Protein AF-A0A1F8X392-F1 (afdb_monomer_lite)

pLDDT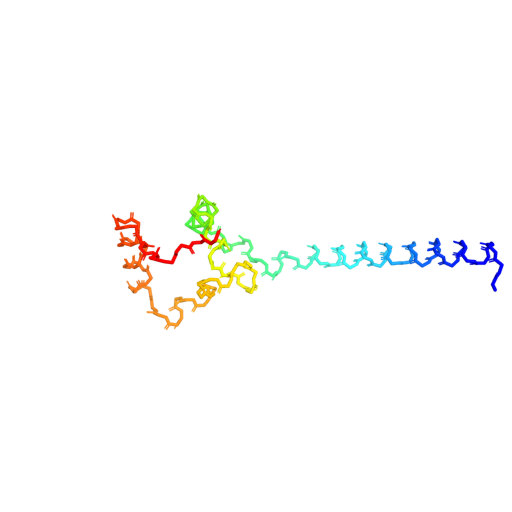: mean 87.15, std 14.96, range [44.41, 98.62]

Structure (mmCIF, N/CA/C/O backbone):
data_AF-A0A1F8X392-F1
#
_entry.id   AF-A0A1F8X392-F1
#
loop_
_atom_site.group_PDB
_atom_site.id
_atom_site.type_symbol
_atom_site.label_atom_id
_atom_site.label_alt_id
_atom_site.label_comp_id
_atom_site.label_asym_id
_atom_site.label_entity_id
_atom_site.label_seq_id
_atom_site.pdbx_PDB_ins_code
_atom_site.Cartn_x
_atom_site.Cartn_y
_atom_site.Cartn_z
_atom_site.occupancy
_atom_site.B_iso_or_equiv
_atom_site.auth_seq_id
_atom_site.auth_comp_id
_atom_site.auth_asym_id
_atom_site.auth_atom_id
_atom_site.pdbx_PDB_model_num
ATOM 1 N N . MET A 1 1 ? 28.430 6.873 -32.888 1.00 60.94 1 MET A N 1
ATOM 2 C CA . MET A 1 1 ? 27.692 5.589 -32.817 1.00 60.94 1 MET A CA 1
ATOM 3 C C . MET A 1 1 ? 26.978 5.335 -34.131 1.00 60.94 1 MET A C 1
ATOM 5 O O . MET A 1 1 ? 26.393 6.264 -34.670 1.00 60.94 1 MET A O 1
ATOM 9 N N . THR A 1 2 ? 27.004 4.105 -34.647 1.00 92.00 2 THR A N 1
ATOM 10 C CA . THR A 1 2 ? 26.200 3.745 -35.826 1.00 92.00 2 THR A CA 1
ATOM 11 C C . THR A 1 2 ? 24.750 3.477 -35.414 1.00 92.00 2 THR A C 1
ATOM 13 O O . THR A 1 2 ? 24.493 3.015 -34.299 1.00 92.00 2 THR A O 1
ATOM 16 N N . LYS A 1 3 ? 23.787 3.716 -36.317 1.00 87.38 3 LYS A N 1
ATOM 17 C CA . LYS A 1 3 ? 22.354 3.427 -36.088 1.00 87.38 3 LYS A CA 1
ATOM 18 C C . LYS A 1 3 ? 22.119 1.981 -35.624 1.00 87.38 3 LYS A C 1
ATOM 20 O O . LYS A 1 3 ? 21.271 1.719 -34.778 1.00 87.38 3 LYS A O 1
ATOM 25 N N . MET A 1 4 ? 22.906 1.048 -36.157 1.00 90.12 4 MET A N 1
ATOM 26 C CA . MET A 1 4 ? 22.849 -0.372 -35.813 1.00 90.12 4 MET A CA 1
ATOM 27 C C . MET A 1 4 ? 23.356 -0.656 -34.393 1.00 90.12 4 MET A C 1
ATOM 29 O O . MET A 1 4 ? 22.708 -1.393 -33.657 1.00 90.12 4 MET A O 1
ATOM 33 N N . SER A 1 5 ? 24.466 -0.032 -33.987 1.00 91.38 5 SER A N 1
ATOM 34 C CA . SER A 1 5 ? 25.007 -0.151 -32.627 1.00 91.38 5 SER A CA 1
ATOM 35 C C . SER A 1 5 ? 24.040 0.420 -31.583 1.00 91.38 5 SER A C 1
ATOM 37 O O . SER A 1 5 ? 23.783 -0.236 -30.577 1.00 91.38 5 SER A O 1
ATOM 39 N N . ALA A 1 6 ? 23.419 1.573 -31.864 1.00 93.25 6 ALA A N 1
ATOM 40 C CA . ALA A 1 6 ? 22.398 2.166 -30.995 1.00 93.25 6 ALA A CA 1
ATOM 41 C C . ALA A 1 6 ? 21.181 1.246 -30.806 1.00 93.25 6 ALA A C 1
ATOM 43 O O . ALA A 1 6 ? 20.742 1.010 -29.683 1.00 93.25 6 ALA A O 1
ATOM 44 N N . ARG A 1 7 ? 20.669 0.682 -31.910 1.00 94.31 7 ARG A N 1
ATOM 45 C CA . ARG A 1 7 ? 19.534 -0.250 -31.892 1.00 94.31 7 ARG A CA 1
ATOM 46 C C . ARG A 1 7 ? 19.846 -1.510 -31.088 1.00 94.31 7 ARG A C 1
ATOM 48 O O . ARG A 1 7 ? 19.030 -1.928 -30.275 1.00 94.31 7 ARG A O 1
ATOM 55 N N . ASN A 1 8 ? 21.011 -2.113 -31.315 1.00 96.06 8 ASN A N 1
ATOM 56 C CA . ASN A 1 8 ? 21.387 -3.345 -30.628 1.00 96.06 8 ASN A CA 1
ATOM 57 C C . ASN A 1 8 ? 21.592 -3.105 -29.127 1.00 96.06 8 ASN A C 1
ATOM 59 O O . ASN A 1 8 ? 21.142 -3.918 -28.328 1.00 96.06 8 ASN A O 1
ATOM 63 N N . MET A 1 9 ? 22.195 -1.974 -28.743 1.00 96.06 9 MET A N 1
ATOM 64 C CA . MET A 1 9 ? 22.340 -1.594 -27.336 1.00 96.06 9 MET A CA 1
ATOM 65 C C . MET A 1 9 ? 20.978 -1.457 -26.648 1.00 96.06 9 MET A C 1
ATOM 67 O O . MET A 1 9 ? 20.796 -2.005 -25.567 1.00 96.06 9 MET A O 1
ATOM 71 N N . PHE A 1 10 ? 20.015 -0.786 -27.292 1.00 96.81 10 PHE A N 1
ATOM 72 C CA . PHE A 1 10 ? 18.656 -0.658 -26.764 1.00 96.81 10 PHE A CA 1
ATOM 73 C C . PHE A 1 10 ? 17.995 -2.027 -26.567 1.00 96.81 10 PHE A C 1
ATOM 75 O O . PHE A 1 10 ? 17.561 -2.337 -25.465 1.00 96.81 10 PHE A O 1
ATOM 82 N N . ILE A 1 11 ? 17.987 -2.878 -27.601 1.00 97.75 11 ILE A N 1
ATOM 83 C CA . ILE A 1 11 ? 17.338 -4.197 -27.537 1.00 97.75 11 ILE A CA 1
ATOM 84 C C . ILE A 1 11 ? 17.971 -5.071 -26.452 1.00 97.75 11 ILE A C 1
ATOM 86 O O . ILE A 1 11 ? 17.254 -5.651 -25.641 1.00 97.75 11 ILE A O 1
ATOM 90 N N . VAL A 1 12 ? 19.303 -5.156 -26.410 1.00 98.06 12 VAL A N 1
ATOM 91 C CA . VAL A 1 12 ? 20.003 -5.980 -25.416 1.00 98.06 12 VAL A CA 1
ATOM 92 C C . VAL A 1 12 ? 19.746 -5.457 -24.006 1.00 98.06 12 VAL A C 1
ATOM 94 O O . VAL A 1 12 ? 19.396 -6.246 -23.135 1.00 98.06 12 VAL A O 1
ATOM 97 N N . ALA A 1 13 ? 19.849 -4.145 -23.777 1.00 97.94 13 ALA A N 1
ATOM 98 C CA . ALA A 1 13 ? 19.588 -3.563 -22.463 1.00 97.94 13 ALA A CA 1
ATOM 99 C C . ALA A 1 13 ? 18.141 -3.804 -22.010 1.00 97.94 13 ALA A C 1
ATOM 101 O O . ALA A 1 13 ? 17.920 -4.234 -20.879 1.00 97.94 13 ALA A O 1
ATOM 102 N N . THR A 1 14 ? 17.160 -3.602 -22.895 1.00 98.31 14 THR A N 1
ATOM 103 C CA . THR A 1 14 ? 15.750 -3.880 -22.595 1.00 98.31 14 THR A CA 1
ATOM 104 C C . THR A 1 14 ? 15.529 -5.350 -22.259 1.00 98.31 14 THR A C 1
ATOM 106 O O . THR A 1 14 ? 14.873 -5.638 -21.263 1.00 98.31 14 THR A O 1
ATOM 109 N N . LEU A 1 15 ? 16.093 -6.280 -23.037 1.00 98.56 15 LEU A N 1
ATOM 110 C CA . LEU A 1 15 ? 15.963 -7.713 -22.766 1.00 98.56 15 LEU A CA 1
ATOM 111 C C . LEU A 1 15 ? 16.601 -8.097 -21.429 1.00 98.56 15 LEU A C 1
ATOM 113 O O . LEU A 1 15 ? 15.989 -8.825 -20.654 1.00 98.56 15 LEU A O 1
ATOM 117 N N . VAL A 1 16 ? 17.791 -7.576 -21.128 1.00 98.50 16 VAL A N 1
ATOM 118 C CA . VAL A 1 16 ? 18.475 -7.837 -19.854 1.00 98.50 16 VAL A CA 1
ATOM 119 C C . VAL A 1 16 ? 17.649 -7.325 -18.674 1.00 98.50 16 VAL A C 1
ATOM 121 O O . VAL A 1 16 ? 17.417 -8.077 -17.729 1.00 98.50 16 VAL A O 1
ATOM 124 N N . VAL A 1 17 ? 17.160 -6.081 -18.729 1.00 98.50 17 VAL A N 1
ATOM 125 C CA . VAL A 1 17 ? 16.332 -5.506 -17.655 1.00 98.50 17 VAL A CA 1
ATOM 126 C C . VAL A 1 17 ? 15.009 -6.259 -17.516 1.00 98.50 17 VAL A C 1
ATOM 128 O O . VAL A 1 17 ? 14.592 -6.540 -16.396 1.00 98.50 17 VAL A O 1
ATOM 131 N N . ALA A 1 18 ? 14.371 -6.640 -18.626 1.00 98.62 18 ALA A N 1
ATOM 132 C CA . ALA A 1 18 ? 13.127 -7.406 -18.604 1.00 98.62 18 ALA A CA 1
ATOM 133 C C . ALA A 1 18 ? 13.314 -8.792 -17.966 1.00 98.62 18 ALA A C 1
ATOM 135 O O . ALA A 1 18 ? 12.512 -9.191 -17.122 1.00 98.62 18 ALA A O 1
ATOM 136 N N . VAL A 1 19 ? 14.390 -9.504 -18.318 1.00 98.62 19 VAL A N 1
ATOM 137 C CA . VAL A 1 19 ? 14.722 -10.809 -17.724 1.00 98.62 19 VAL A CA 1
ATOM 138 C C . VAL A 1 19 ? 15.045 -10.665 -16.239 1.00 98.62 19 VAL A C 1
ATOM 140 O O . VAL A 1 19 ? 14.535 -11.439 -15.431 1.00 98.62 19 VAL A O 1
ATOM 143 N N . LEU A 1 20 ? 15.837 -9.659 -15.857 1.00 98.62 20 LEU A N 1
ATOM 144 C CA . LEU A 1 20 ? 16.153 -9.396 -14.453 1.00 98.62 20 LEU A CA 1
ATOM 145 C C . LEU A 1 20 ? 14.889 -9.079 -13.643 1.00 98.62 20 LEU A C 1
ATOM 147 O O . LEU A 1 20 ? 14.700 -9.630 -12.562 1.00 98.62 20 LEU A O 1
ATOM 151 N N . PHE A 1 21 ? 14.004 -8.233 -14.171 1.00 98.62 21 PHE A N 1
ATOM 152 C CA . PHE A 1 21 ? 12.732 -7.905 -13.533 1.00 98.62 21 PHE A CA 1
ATOM 153 C C . PHE A 1 21 ? 11.853 -9.149 -13.347 1.00 98.62 21 PHE A C 1
ATOM 155 O O . PHE A 1 21 ? 11.333 -9.371 -12.252 1.00 98.62 21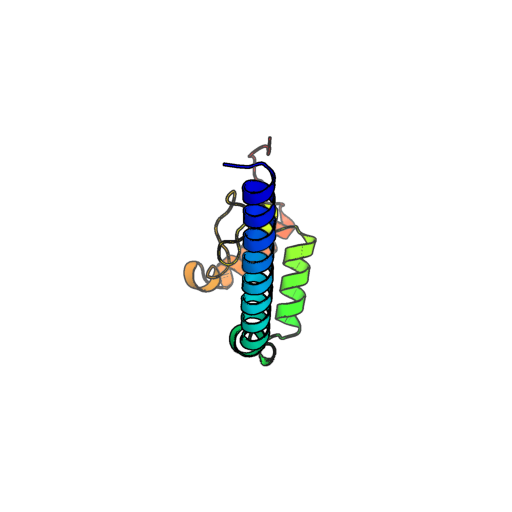 PHE A O 1
ATOM 162 N N . ALA A 1 22 ? 11.727 -9.993 -14.376 1.00 98.56 22 ALA A N 1
ATOM 163 C CA . ALA A 1 22 ? 10.973 -11.242 -14.289 1.00 98.56 22 ALA A CA 1
ATOM 164 C C . ALA A 1 22 ? 11.565 -12.194 -13.236 1.00 98.56 22 ALA A C 1
ATOM 166 O O . ALA A 1 22 ? 10.827 -12.769 -12.436 1.00 98.56 22 ALA A O 1
ATOM 167 N N . TYR A 1 23 ? 12.895 -12.304 -13.183 1.00 98.38 23 TYR A N 1
ATOM 168 C CA . TYR A 1 23 ? 13.591 -13.124 -12.194 1.00 98.38 23 TYR A CA 1
ATOM 169 C C . TYR A 1 23 ? 13.356 -12.629 -10.758 1.00 98.38 23 TYR A C 1
ATOM 171 O O . TYR A 1 23 ? 12.969 -13.409 -9.890 1.00 98.38 23 TYR A O 1
ATOM 179 N N . LEU A 1 24 ? 13.508 -11.325 -10.508 1.00 98.19 24 LEU A N 1
ATOM 180 C CA . LEU A 1 24 ? 13.236 -10.732 -9.193 1.00 98.19 24 LEU A CA 1
ATOM 181 C C . LEU A 1 24 ? 11.756 -10.843 -8.803 1.00 98.19 24 LEU A C 1
ATOM 183 O O . LEU A 1 24 ? 11.440 -11.064 -7.633 1.00 98.19 24 LEU A O 1
ATOM 187 N N . THR A 1 25 ? 10.848 -10.745 -9.774 1.00 97.50 25 THR A N 1
ATOM 188 C CA . THR A 1 25 ? 9.410 -10.943 -9.552 1.00 97.50 25 THR A CA 1
ATOM 189 C C . THR A 1 25 ? 9.114 -12.372 -9.104 1.00 97.50 25 THR A C 1
ATOM 191 O O . THR A 1 25 ? 8.369 -12.555 -8.141 1.00 97.50 25 THR A O 1
ATOM 194 N N . TYR A 1 26 ? 9.719 -13.373 -9.751 1.00 98.06 26 TYR A N 1
ATOM 195 C CA . TYR A 1 26 ? 9.592 -14.777 -9.355 1.00 98.06 26 TYR A CA 1
ATOM 196 C C . TYR A 1 26 ? 10.086 -15.005 -7.922 1.00 98.06 26 TYR A C 1
ATOM 198 O O . TYR A 1 26 ? 9.342 -15.533 -7.097 1.00 98.06 26 TYR A O 1
ATOM 206 N N . LEU A 1 27 ? 11.293 -14.524 -7.599 1.00 96.81 27 LEU A N 1
ATOM 207 C CA . LEU A 1 27 ? 11.849 -14.629 -6.246 1.00 96.81 27 LEU A CA 1
ATOM 208 C C . LEU A 1 27 ? 10.966 -13.947 -5.193 1.00 96.81 27 LEU A C 1
ATOM 210 O O . LEU A 1 27 ? 10.838 -14.437 -4.074 1.00 96.81 27 LEU A O 1
ATOM 214 N N . SER A 1 28 ? 10.339 -12.824 -5.546 1.00 95.56 28 SER A N 1
ATOM 215 C CA . SER A 1 28 ? 9.442 -12.113 -4.632 1.00 95.56 28 SER A CA 1
ATOM 216 C C . SER A 1 28 ? 8.183 -12.932 -4.342 1.00 95.56 28 SER A C 1
ATOM 218 O O . SER A 1 28 ? 7.824 -13.092 -3.180 1.00 95.56 28 SER A O 1
ATOM 220 N N . HIS A 1 29 ? 7.548 -13.501 -5.374 1.00 94.94 29 HIS A N 1
ATOM 221 C CA . HIS A 1 29 ? 6.337 -14.315 -5.214 1.00 94.94 29 HIS A CA 1
ATOM 222 C C . HIS A 1 29 ? 6.589 -15.600 -4.423 1.00 94.94 29 HIS A C 1
ATOM 224 O O . HIS A 1 29 ? 5.753 -15.971 -3.601 1.00 94.94 29 HIS A O 1
ATOM 230 N N . ASP A 1 30 ? 7.739 -16.243 -4.627 1.00 94.88 30 ASP A N 1
ATOM 231 C CA . ASP A 1 30 ? 8.149 -17.423 -3.856 1.00 94.88 30 ASP A CA 1
ATOM 232 C C . ASP A 1 30 ? 8.306 -17.101 -2.357 1.00 94.88 30 ASP A C 1
ATOM 234 O O . ASP A 1 30 ? 7.897 -17.871 -1.490 1.00 94.88 30 ASP A O 1
ATOM 238 N N . ALA A 1 31 ? 8.801 -15.901 -2.035 1.00 93.38 31 ALA A N 1
ATOM 239 C CA . ALA A 1 31 ? 8.965 -15.452 -0.657 1.00 93.38 31 ALA A CA 1
ATOM 240 C C . ALA A 1 31 ? 7.656 -15.002 0.026 1.00 93.38 31 ALA A C 1
ATOM 242 O O . ALA A 1 31 ? 7.616 -14.921 1.257 1.00 93.38 31 ALA A O 1
ATOM 243 N N . PHE A 1 32 ? 6.591 -14.685 -0.722 1.00 91.19 32 PHE A N 1
ATOM 244 C CA . PHE A 1 32 ? 5.373 -14.086 -0.159 1.00 91.19 32 PHE A CA 1
ATOM 245 C C . PHE A 1 32 ? 4.672 -14.934 0.905 1.00 91.19 32 PHE A C 1
ATOM 247 O O . PHE A 1 32 ? 4.382 -14.360 1.954 1.00 91.19 32 PHE A O 1
ATOM 254 N N . PRO A 1 33 ? 4.425 -16.249 0.732 1.00 88.94 33 PRO A N 1
ATOM 255 C CA . PRO A 1 33 ? 3.731 -17.046 1.747 1.00 88.94 33 PRO A CA 1
ATOM 256 C C . PRO A 1 33 ? 4.402 -16.981 3.126 1.00 88.94 33 PRO A C 1
ATOM 258 O O . PRO A 1 33 ? 3.721 -16.904 4.142 1.00 88.94 33 PRO A O 1
ATOM 261 N N . ALA A 1 34 ? 5.736 -16.919 3.161 1.00 89.75 34 ALA A N 1
ATOM 262 C CA . ALA A 1 34 ? 6.506 -16.808 4.398 1.00 89.75 34 ALA A CA 1
ATOM 263 C C . ALA A 1 34 ? 6.473 -15.405 5.037 1.00 89.75 34 ALA A C 1
ATOM 265 O O . ALA A 1 34 ? 6.883 -15.251 6.186 1.00 89.75 34 ALA A O 1
ATOM 266 N N . LYS A 1 35 ? 6.049 -14.370 4.299 1.00 88.38 35 LYS A N 1
ATOM 267 C CA . LYS A 1 35 ? 5.996 -12.971 4.763 1.00 88.38 35 LYS A CA 1
ATOM 268 C C . LYS A 1 35 ? 4.577 -12.487 5.048 1.00 88.38 35 LYS A C 1
ATOM 270 O O . LYS A 1 35 ? 4.395 -11.640 5.916 1.00 88.38 35 LYS A O 1
ATOM 275 N N . THR A 1 36 ? 3.587 -12.984 4.310 1.00 86.44 36 THR A N 1
ATOM 276 C CA . THR A 1 36 ? 2.187 -12.558 4.440 1.00 86.44 36 THR A CA 1
ATOM 277 C C . THR A 1 36 ? 1.443 -13.294 5.543 1.00 86.44 36 THR A C 1
ATOM 279 O O . THR A 1 36 ? 0.381 -12.823 5.941 1.00 86.44 36 THR A O 1
ATOM 282 N N . HIS A 1 37 ? 1.997 -14.402 6.050 1.00 88.69 37 HIS A N 1
ATOM 283 C CA . HIS A 1 37 ? 1.383 -15.226 7.091 1.00 88.69 37 HIS A CA 1
ATOM 284 C C . HIS A 1 37 ? -0.102 -15.508 6.798 1.00 88.69 37 HIS A C 1
ATOM 286 O O . HIS A 1 37 ? -0.973 -15.112 7.581 1.00 88.69 37 HIS A O 1
ATOM 292 N N . PRO A 1 38 ? -0.431 -16.120 5.642 1.00 87.25 38 PRO A N 1
ATOM 293 C CA . PRO A 1 38 ? -1.816 -16.349 5.232 1.00 87.25 38 PRO A CA 1
ATOM 294 C C . PRO A 1 38 ? -2.615 -17.154 6.267 1.00 87.25 38 PRO A C 1
ATOM 296 O O . PRO A 1 38 ? -3.824 -16.961 6.391 1.00 87.25 38 PRO A O 1
ATOM 299 N N . GLU A 1 39 ? -1.946 -17.997 7.055 1.00 89.81 39 GLU A N 1
ATOM 300 C CA . GLU A 1 39 ? -2.506 -18.734 8.189 1.00 89.81 39 GLU A CA 1
ATOM 301 C C . GLU A 1 39 ? -3.096 -17.829 9.284 1.00 89.81 39 GLU A C 1
ATOM 303 O O . GLU A 1 39 ? -4.015 -18.239 9.991 1.00 89.81 39 GLU A O 1
ATOM 308 N N . ASN A 1 40 ? -2.621 -16.585 9.391 1.00 90.81 40 ASN A N 1
ATOM 309 C CA . ASN A 1 40 ? -3.090 -15.603 10.368 1.00 90.81 40 ASN A CA 1
ATOM 310 C C . ASN A 1 40 ? -4.252 -14.741 9.843 1.00 90.81 40 ASN A C 1
ATOM 312 O O . ASN A 1 40 ? -4.776 -13.896 10.577 1.00 90.81 40 ASN A O 1
ATOM 316 N N . ILE A 1 41 ? -4.683 -14.924 8.589 1.00 92.38 41 ILE A N 1
ATOM 317 C CA . ILE A 1 41 ? -5.793 -14.159 8.012 1.00 92.38 41 ILE A CA 1
ATOM 318 C C . ILE A 1 41 ? -7.124 -14.762 8.470 1.00 92.38 41 ILE A C 1
ATOM 320 O O . ILE A 1 41 ? -7.677 -15.679 7.864 1.00 92.38 41 ILE A O 1
ATOM 324 N N . THR A 1 42 ? -7.672 -14.201 9.546 1.00 96.25 42 THR A N 1
ATOM 325 C CA . THR A 1 42 ? -9.003 -14.556 10.051 1.00 96.25 42 THR A CA 1
ATOM 326 C C . THR A 1 42 ? -10.124 -13.899 9.237 1.00 96.25 42 THR A C 1
ATOM 328 O O . THR A 1 42 ? -9.914 -12.942 8.481 1.00 96.25 42 THR A O 1
ATOM 331 N N . ALA A 1 43 ? -11.365 -14.360 9.433 1.00 96.38 43 ALA A N 1
ATOM 332 C CA . ALA A 1 43 ? -12.545 -13.750 8.816 1.00 96.38 43 ALA A CA 1
ATOM 333 C C . ALA A 1 43 ? -12.698 -12.259 9.182 1.00 96.38 43 ALA A C 1
ATOM 335 O O . ALA A 1 43 ? -13.139 -11.456 8.358 1.00 96.38 43 ALA A O 1
ATOM 336 N N . GLN A 1 44 ? -12.294 -11.877 10.395 1.00 94.62 44 GLN A N 1
ATOM 337 C CA . GLN A 1 44 ? -12.315 -10.501 10.883 1.00 94.62 44 GLN A CA 1
ATOM 338 C C . GLN A 1 44 ? -11.281 -9.631 10.157 1.00 94.62 44 GLN A C 1
ATOM 340 O O . GLN A 1 44 ? -11.614 -8.520 9.749 1.00 94.62 44 GLN A O 1
ATOM 345 N N . VAL A 1 45 ? -10.065 -10.141 9.922 1.00 93.94 45 VAL A N 1
ATOM 346 C CA . VAL A 1 45 ? -9.031 -9.435 9.139 1.00 93.94 45 VAL A CA 1
ATOM 347 C C . VAL A 1 45 ? -9.508 -9.215 7.701 1.00 93.94 45 VAL A C 1
ATOM 349 O O . VAL A 1 45 ? -9.466 -8.093 7.191 1.00 93.94 45 VAL A O 1
ATOM 352 N N . ALA A 1 46 ? -10.048 -10.260 7.066 1.00 95.75 46 ALA A N 1
ATOM 353 C CA . ALA A 1 46 ? -10.604 -10.163 5.718 1.00 95.75 46 ALA A CA 1
ATOM 354 C C . ALA A 1 46 ? -11.784 -9.175 5.639 1.00 95.75 46 ALA A C 1
ATOM 356 O O . ALA A 1 46 ? -11.928 -8.449 4.653 1.00 95.75 46 ALA A O 1
ATOM 357 N N . HIS A 1 47 ? -12.625 -9.117 6.676 1.00 95.19 47 HIS A N 1
ATOM 358 C CA . HIS A 1 47 ? -13.689 -8.121 6.778 1.00 95.19 47 HIS A CA 1
ATOM 359 C C . HIS A 1 47 ? -13.132 -6.698 6.920 1.00 95.19 47 HIS A C 1
ATOM 361 O O . HIS A 1 47 ? -13.569 -5.808 6.192 1.00 95.19 47 HIS A O 1
ATOM 367 N N . GLY A 1 48 ? -12.134 -6.488 7.783 1.00 93.00 48 GLY A N 1
ATOM 368 C CA . GLY A 1 48 ? -11.461 -5.197 7.950 1.00 93.00 48 GLY A CA 1
ATOM 369 C C . GLY A 1 48 ? -10.883 -4.662 6.638 1.00 93.00 48 GLY A C 1
ATOM 370 O O . GLY A 1 48 ? -11.104 -3.500 6.302 1.00 93.00 48 GLY A O 1
ATOM 371 N N . LYS A 1 49 ? -10.258 -5.528 5.828 1.00 94.38 49 LYS A N 1
ATOM 372 C CA . LYS A 1 49 ? -9.800 -5.175 4.472 1.00 94.38 49 LYS A CA 1
ATOM 373 C C . LYS A 1 49 ? -10.950 -4.701 3.577 1.00 94.38 49 LYS A C 1
ATOM 375 O O . LYS A 1 49 ? -10.831 -3.681 2.909 1.00 94.38 49 LYS A O 1
ATOM 380 N N . LYS A 1 50 ? -12.089 -5.398 3.585 1.00 95.62 50 LYS A N 1
ATOM 381 C CA . LYS A 1 50 ? -13.262 -4.975 2.801 1.00 95.62 50 LYS A CA 1
ATOM 382 C C . LYS A 1 50 ? -13.796 -3.618 3.256 1.00 95.62 50 LYS A C 1
ATOM 384 O O . LYS A 1 50 ? -14.248 -2.843 2.421 1.00 95.62 50 LYS A O 1
ATOM 389 N N . VAL A 1 51 ? -13.762 -3.328 4.558 1.00 91.81 51 VAL A N 1
ATOM 390 C CA . VAL A 1 51 ? -14.150 -2.014 5.095 1.00 91.81 51 VAL A CA 1
ATOM 391 C C . VAL A 1 51 ? -13.181 -0.930 4.622 1.00 91.81 51 VAL A C 1
ATOM 393 O O . VAL A 1 51 ? -13.650 0.105 4.152 1.00 91.81 51 VAL A O 1
ATOM 396 N N . TRP A 1 52 ? -11.871 -1.191 4.689 1.00 91.69 52 TRP A N 1
ATOM 397 C CA . TRP A 1 52 ? -10.810 -0.304 4.196 1.00 91.69 52 TRP A CA 1
ATOM 398 C C . TRP A 1 52 ? -11.012 0.083 2.728 1.00 91.69 52 TRP A C 1
ATOM 400 O O . TRP A 1 52 ? -10.995 1.261 2.378 1.00 91.69 52 TRP A O 1
ATOM 410 N N . GLU A 1 53 ? -11.258 -0.916 1.880 1.00 92.38 53 GLU A N 1
ATOM 411 C CA . GLU A 1 53 ? -11.456 -0.721 0.442 1.00 92.38 53 GLU A CA 1
ATOM 412 C C . GLU A 1 53 ? -12.792 -0.038 0.138 1.00 92.38 53 GLU A C 1
ATOM 414 O O . GLU A 1 53 ? -12.845 0.875 -0.680 1.00 92.38 53 GLU A O 1
ATOM 419 N N . ARG A 1 54 ? -13.873 -0.428 0.828 1.00 90.19 54 ARG A N 1
ATOM 420 C CA . ARG A 1 54 ? -15.209 0.149 0.615 1.00 90.19 54 ARG A CA 1
ATOM 421 C C . ARG A 1 54 ? -15.263 1.645 0.913 1.00 90.19 54 ARG A C 1
ATOM 423 O O . ARG A 1 54 ? -15.999 2.354 0.239 1.00 90.19 54 ARG A O 1
ATOM 430 N N . HIS A 1 55 ? -14.537 2.101 1.929 1.00 86.75 55 HIS A N 1
ATOM 431 C CA . HIS A 1 55 ? -14.528 3.509 2.335 1.00 86.75 55 HIS A CA 1
ATOM 432 C C . HIS A 1 55 ? -13.315 4.270 1.797 1.00 86.75 55 HIS A C 1
ATOM 434 O O . HIS A 1 55 ? -13.064 5.381 2.257 1.00 86.75 55 HIS A O 1
ATOM 440 N N . ALA A 1 56 ? -12.562 3.667 0.867 1.00 89.25 56 ALA A N 1
ATOM 441 C CA . ALA A 1 56 ? -11.370 4.249 0.262 1.00 89.25 56 ALA A CA 1
ATOM 442 C C . ALA A 1 56 ? -10.425 4.871 1.305 1.00 89.25 56 ALA A C 1
ATOM 444 O O . ALA A 1 56 ? -9.905 5.969 1.130 1.00 89.25 56 ALA A O 1
ATOM 445 N N . CYS A 1 57 ? -10.202 4.177 2.428 1.00 89.56 57 CYS A N 1
ATOM 446 C CA . CYS A 1 57 ? -9.410 4.725 3.532 1.00 89.56 57 CYS A CA 1
ATOM 447 C C . CYS A 1 57 ? -7.986 5.111 3.091 1.00 89.56 57 CYS A C 1
ATOM 449 O O . CYS A 1 57 ? -7.401 6.028 3.665 1.00 89.56 57 CYS A O 1
ATOM 451 N N . ILE A 1 58 ? -7.471 4.449 2.048 1.00 92.44 58 ILE A N 1
ATOM 452 C CA . ILE A 1 58 ? -6.172 4.717 1.423 1.00 92.44 58 ILE A CA 1
ATOM 453 C C . ILE A 1 58 ? -6.072 6.096 0.749 1.00 92.44 58 ILE A C 1
ATOM 455 O O . ILE A 1 58 ? -4.974 6.634 0.628 1.00 92.44 58 ILE A O 1
ATOM 459 N N . ASP A 1 59 ? -7.196 6.706 0.363 1.00 90.75 59 ASP A N 1
ATOM 460 C CA . ASP A 1 59 ? -7.221 8.037 -0.263 1.00 90.75 59 ASP A CA 1
ATOM 461 C C . ASP A 1 59 ? -6.912 9.151 0.745 1.00 90.75 59 ASP A C 1
ATOM 463 O O . ASP A 1 59 ? -6.569 10.271 0.366 1.00 90.75 59 ASP A O 1
ATOM 467 N N . CYS A 1 60 ? -6.998 8.842 2.041 1.00 88.62 60 CYS A N 1
ATOM 468 C CA . CYS A 1 60 ? -6.631 9.747 3.125 1.00 88.62 60 CYS A CA 1
ATOM 469 C C . CYS A 1 60 ? -5.408 9.254 3.899 1.00 88.62 60 CYS A C 1
ATOM 471 O O . CYS A 1 60 ? -4.545 10.061 4.237 1.00 88.62 60 CYS A O 1
ATOM 473 N N . HIS A 1 61 ? -5.353 7.960 4.208 1.00 92.25 61 HIS A N 1
ATOM 474 C CA . HIS A 1 61 ? -4.350 7.352 5.074 1.00 92.25 61 HIS A CA 1
ATOM 475 C C . HIS A 1 61 ? -3.341 6.522 4.288 1.00 92.25 61 HIS A C 1
ATOM 477 O O . HIS A 1 61 ? -3.660 5.950 3.249 1.00 92.25 61 HIS A O 1
ATOM 483 N N . THR A 1 62 ? -2.163 6.333 4.874 1.00 94.19 62 THR A N 1
ATOM 484 C CA . THR A 1 62 ? -1.244 5.282 4.440 1.00 94.19 62 THR A CA 1
ATOM 485 C C . THR A 1 62 ? -1.419 3.995 5.251 1.00 94.19 62 THR A C 1
ATOM 487 O O . THR A 1 62 ? -1.826 4.016 6.424 1.00 94.19 62 THR A O 1
ATOM 490 N N . LEU A 1 63 ? -1.093 2.867 4.620 1.00 93.31 63 LEU A N 1
ATOM 491 C CA . LEU A 1 63 ? -0.899 1.575 5.264 1.00 93.31 63 LEU A CA 1
ATOM 492 C C . LEU A 1 63 ? 0.446 0.988 4.825 1.00 93.31 63 LEU A C 1
ATOM 494 O O . LEU A 1 63 ? 0.659 0.733 3.643 1.00 93.31 63 LEU A O 1
ATOM 498 N N . LEU A 1 64 ? 1.349 0.767 5.781 1.00 92.06 64 LEU A N 1
ATOM 499 C CA . LEU A 1 64 ? 2.731 0.334 5.529 1.00 92.06 64 LEU A CA 1
ATOM 500 C C . LEU A 1 64 ? 3.492 1.272 4.572 1.00 92.06 64 LEU A C 1
ATOM 502 O O . LEU A 1 64 ? 4.353 0.828 3.819 1.00 92.06 64 LEU A O 1
ATOM 506 N N . GLY A 1 65 ? 3.194 2.575 4.626 1.00 92.25 65 GLY A N 1
ATOM 507 C CA . GLY A 1 65 ? 3.840 3.595 3.794 1.00 92.25 65 GLY A CA 1
ATOM 508 C C . GLY A 1 65 ? 3.193 3.826 2.426 1.00 92.25 65 GLY A C 1
ATOM 509 O O . GLY A 1 65 ? 3.553 4.801 1.769 1.00 92.25 65 GLY A O 1
ATOM 510 N N . GLU A 1 66 ? 2.213 3.005 2.039 1.00 94.38 66 GLU A N 1
ATOM 511 C CA . GLU A 1 66 ? 1.479 3.122 0.775 1.00 94.38 66 GLU A CA 1
ATOM 512 C C . GLU A 1 66 ? 0.120 3.801 0.981 1.00 94.38 66 GLU A C 1
ATOM 514 O O . GLU A 1 66 ? -0.634 3.430 1.883 1.00 94.38 66 GLU A O 1
ATOM 519 N N . GLY A 1 67 ? -0.214 4.778 0.135 1.00 93.31 67 GLY A N 1
ATOM 520 C CA . GLY A 1 67 ? -1.481 5.516 0.172 1.00 93.31 67 GLY A CA 1
ATOM 521 C C . GLY A 1 67 ? -1.295 7.030 0.160 1.00 93.31 67 GLY A C 1
ATOM 522 O O . GLY A 1 67 ? -0.275 7.539 -0.305 1.00 93.31 67 GLY A O 1
ATOM 523 N N . ALA A 1 68 ? -2.286 7.759 0.666 1.00 90.50 68 ALA A N 1
ATOM 524 C CA . ALA A 1 68 ? -2.240 9.213 0.750 1.00 90.50 68 ALA A CA 1
ATOM 525 C C . ALA A 1 68 ? -1.698 9.720 2.092 1.00 90.50 68 ALA A C 1
ATOM 527 O O . ALA A 1 68 ? -1.773 9.057 3.122 1.00 90.50 68 ALA A O 1
ATOM 528 N N . TYR A 1 69 ? -1.211 10.961 2.083 1.00 87.88 69 TYR A N 1
ATOM 529 C CA . TYR A 1 69 ? -0.575 11.604 3.239 1.00 87.88 69 TYR A CA 1
ATOM 530 C C . TYR A 1 69 ? -1.436 12.711 3.865 1.00 87.88 69 TYR A C 1
ATOM 532 O O . TYR A 1 69 ? -0.926 13.574 4.582 1.00 87.88 69 TYR A O 1
ATOM 540 N N . TYR A 1 70 ? -2.743 12.723 3.586 1.00 85.38 70 TYR A N 1
ATOM 541 C CA . TYR A 1 70 ? -3.672 13.691 4.181 1.00 85.38 70 TYR A CA 1
ATOM 542 C C . TYR A 1 70 ? -3.964 13.383 5.649 1.00 85.38 70 TYR A C 1
ATOM 544 O O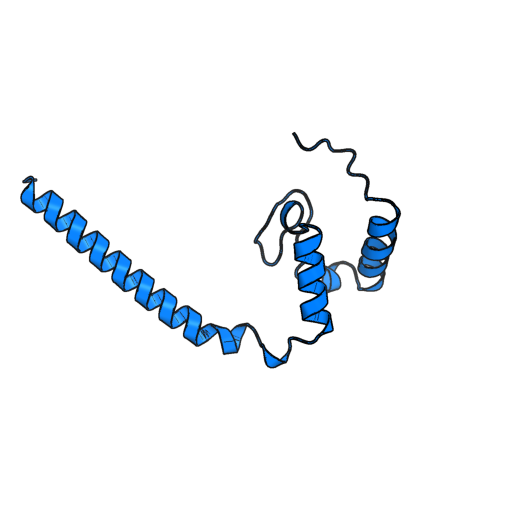 . TYR A 1 70 ? -4.187 14.295 6.449 1.00 85.38 70 TYR A O 1
ATOM 552 N N . ALA A 1 71 ? -3.947 12.101 5.998 1.00 86.81 71 ALA A N 1
ATOM 553 C CA . ALA A 1 71 ? -4.145 11.583 7.332 1.00 86.81 71 ALA A CA 1
ATOM 554 C C . ALA A 1 71 ? -2.994 10.629 7.714 1.00 86.81 71 ALA A C 1
ATOM 556 O O . ALA A 1 71 ? -2.263 10.146 6.849 1.00 86.81 71 ALA A O 1
ATOM 557 N N . PRO A 1 72 ? -2.777 10.367 9.015 1.00 89.44 72 PRO A N 1
ATOM 558 C CA . PRO A 1 72 ? -1.628 9.584 9.464 1.00 89.44 72 PRO A CA 1
ATOM 559 C C . PRO A 1 72 ? -1.685 8.115 9.025 1.00 89.44 72 PRO A C 1
ATOM 561 O O . PRO A 1 72 ? -2.765 7.537 8.956 1.00 89.44 72 PRO A O 1
ATOM 564 N N . GLU A 1 73 ? -0.519 7.487 8.872 1.00 93.19 73 GLU A N 1
ATOM 565 C CA . GLU A 1 73 ? -0.346 6.032 8.717 1.00 93.19 73 GLU A CA 1
ATOM 566 C C . GLU A 1 73 ? -1.159 5.236 9.747 1.00 93.19 73 GLU A C 1
ATOM 568 O O . GLU A 1 73 ? -1.284 5.686 10.893 1.00 93.19 73 GLU A O 1
ATOM 573 N N . LEU A 1 74 ? -1.651 4.043 9.388 1.00 94.00 74 LEU A N 1
ATOM 574 C CA . LEU A 1 74 ? -2.498 3.209 10.257 1.00 94.00 74 LEU A CA 1
ATOM 575 C C . LEU A 1 74 ? -1.916 1.838 10.656 1.00 94.00 74 LEU A C 1
ATOM 577 O O . LEU A 1 74 ? -2.404 1.239 11.612 1.00 94.00 74 LEU A O 1
ATOM 581 N N . GLY A 1 75 ? -0.821 1.373 10.059 1.00 92.69 75 GLY A N 1
ATOM 582 C CA . GLY A 1 75 ? -0.239 0.041 10.285 1.00 92.69 75 GLY A CA 1
ATOM 583 C C . GLY A 1 75 ? 0.187 -0.248 11.728 1.00 92.69 75 GLY A C 1
ATOM 584 O O . GLY A 1 75 ? 0.101 -1.379 12.191 1.00 92.69 75 GLY A O 1
ATOM 585 N N . ASN A 1 76 ? 0.574 0.777 12.486 1.00 93.38 76 ASN A N 1
ATOM 586 C CA . ASN A 1 76 ? 0.891 0.685 13.919 1.00 93.38 76 ASN A CA 1
ATOM 587 C C . ASN A 1 76 ? -0.034 1.559 14.789 1.00 93.38 76 ASN A C 1
ATOM 589 O O . ASN A 1 76 ? 0.372 2.023 15.858 1.00 93.38 76 ASN A O 1
ATOM 593 N N . VAL A 1 77 ? -1.258 1.858 14.334 1.00 93.81 77 VAL A N 1
ATOM 594 C CA . VAL A 1 77 ? -2.171 2.763 15.062 1.00 93.81 77 VAL A CA 1
ATOM 595 C C . VAL A 1 77 ? -2.594 2.195 16.413 1.00 93.81 77 VAL A C 1
ATOM 597 O O . VAL A 1 77 ? -2.662 2.938 17.388 1.00 93.81 77 VAL A O 1
ATOM 600 N N . ILE A 1 78 ? -2.792 0.877 16.498 1.00 94.75 78 ILE A N 1
ATOM 601 C CA . ILE A 1 78 ? -3.165 0.204 17.746 1.00 94.75 78 ILE A CA 1
ATOM 602 C C . ILE A 1 78 ? -2.055 0.357 18.788 1.00 94.75 78 ILE A C 1
ATOM 604 O O . ILE A 1 78 ? -2.335 0.762 19.910 1.00 94.75 78 ILE A O 1
ATOM 608 N N . ALA A 1 79 ? -0.793 0.147 18.404 1.00 95.50 79 ALA A N 1
ATOM 609 C CA . ALA A 1 79 ? 0.345 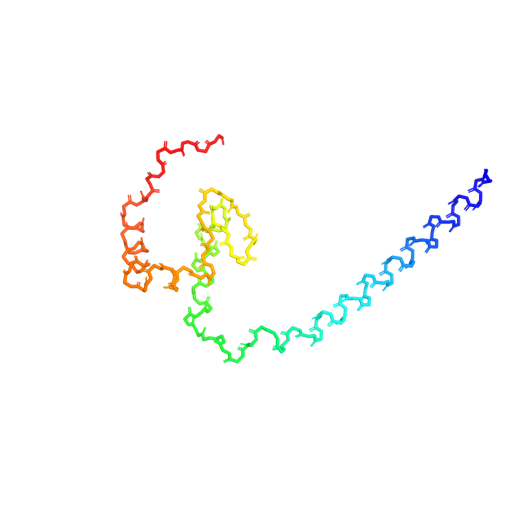0.351 19.301 1.00 95.50 79 ALA A CA 1
ATOM 610 C C . ALA A 1 79 ? 0.503 1.823 19.728 1.00 95.50 79 ALA A C 1
ATOM 612 O O . ALA A 1 79 ? 0.837 2.103 20.874 1.00 95.50 79 ALA A O 1
ATOM 613 N N . ARG A 1 80 ? 0.241 2.774 18.820 1.00 93.94 80 ARG A N 1
ATOM 614 C CA . ARG A 1 80 ? 0.381 4.214 19.100 1.00 93.94 80 ARG A CA 1
ATOM 615 C C . ARG A 1 80 ? -0.755 4.809 19.931 1.00 93.94 80 ARG A C 1
ATOM 617 O O . ARG A 1 80 ? -0.525 5.790 20.630 1.00 93.94 80 ARG A O 1
ATOM 624 N N . ARG A 1 81 ? -1.989 4.318 19.779 1.00 93.25 81 ARG A N 1
ATOM 625 C CA . ARG A 1 81 ? -3.202 4.983 20.300 1.00 93.25 81 ARG A CA 1
ATOM 626 C C . ARG A 1 81 ? -4.077 4.099 21.183 1.00 93.25 81 ARG A C 1
ATOM 628 O O . ARG A 1 81 ? -4.920 4.633 21.896 1.00 93.25 81 ARG A O 1
ATOM 635 N N . GLY A 1 82 ? -3.878 2.785 21.151 1.00 95.75 82 GLY A N 1
ATOM 636 C CA . GLY A 1 82 ? -4.702 1.807 21.854 1.00 95.75 82 GLY A CA 1
ATOM 637 C C . GLY A 1 82 ? -5.998 1.463 21.116 1.00 95.75 82 GLY A C 1
ATOM 638 O O . GLY A 1 82 ? -6.581 2.283 20.403 1.00 95.75 82 GLY A O 1
ATOM 639 N N . GLU A 1 83 ? -6.471 0.233 21.316 1.00 93.94 83 GLU A N 1
ATOM 640 C CA . GLU A 1 83 ? -7.722 -0.260 20.727 1.00 93.94 83 GLU A CA 1
ATOM 641 C C . GLU A 1 83 ? -8.960 0.573 21.116 1.00 93.94 83 GLU A C 1
ATOM 643 O O . GLU A 1 83 ? -9.739 0.893 20.215 1.00 93.94 83 GLU A O 1
ATOM 648 N N . PRO A 1 84 ? -9.152 1.009 22.384 1.00 94.06 84 PRO A N 1
ATOM 649 C CA . PRO A 1 84 ? -10.342 1.777 22.761 1.00 94.06 84 PRO A CA 1
ATOM 650 C C . PRO A 1 84 ? -10.473 3.093 21.989 1.00 94.06 84 PRO A C 1
ATOM 652 O O . PRO A 1 84 ? -11.570 3.473 21.576 1.00 94.06 84 PRO A O 1
ATOM 655 N N . PHE A 1 85 ? -9.345 3.768 21.742 1.00 89.94 85 PHE A N 1
ATOM 656 C CA . PHE A 1 85 ? -9.319 4.993 20.951 1.00 89.94 85 PHE A CA 1
ATOM 657 C C . PHE A 1 85 ? -9.742 4.720 19.506 1.00 89.94 85 PHE A C 1
ATOM 659 O O . PHE A 1 85 ? -10.635 5.385 18.991 1.00 89.94 85 PHE A O 1
ATOM 666 N N . VAL A 1 86 ? -9.125 3.727 18.856 1.00 90.38 86 VAL A N 1
ATOM 667 C CA . VAL A 1 86 ? -9.407 3.404 17.448 1.00 90.38 86 VAL A CA 1
ATOM 668 C C . VAL A 1 86 ? -10.855 2.960 17.267 1.00 90.38 86 VAL A C 1
ATOM 670 O O . VAL A 1 86 ? -11.519 3.429 16.347 1.00 90.38 86 VAL A O 1
ATOM 673 N N . ARG A 1 87 ? -11.369 2.131 18.180 1.00 89.88 87 ARG A N 1
ATOM 674 C CA . ARG A 1 87 ? -12.778 1.729 18.214 1.00 89.88 87 ARG A CA 1
ATOM 675 C C . ARG A 1 87 ? -13.703 2.939 18.295 1.00 89.88 87 ARG A C 1
ATOM 677 O O . ARG A 1 87 ? -14.588 3.073 17.459 1.00 89.88 87 ARG A O 1
ATOM 684 N N . THR A 1 88 ? -13.437 3.851 19.231 1.00 88.31 88 THR A N 1
ATOM 685 C CA . THR A 1 88 ? -14.226 5.080 19.379 1.00 88.31 88 THR A CA 1
ATOM 686 C C . THR A 1 88 ? -14.192 5.907 18.100 1.00 88.31 88 THR A C 1
ATOM 688 O O . THR A 1 88 ? -15.239 6.366 17.661 1.00 88.31 88 THR A O 1
ATOM 691 N N . VAL A 1 89 ? -13.029 6.083 17.460 1.00 83.38 89 VAL A N 1
ATOM 692 C CA . VAL A 1 89 ? -12.946 6.821 16.187 1.00 83.38 89 VAL A CA 1
ATOM 693 C C . VAL A 1 89 ? -13.758 6.129 15.100 1.00 83.38 89 VAL A C 1
ATOM 695 O O . VAL A 1 89 ? -14.503 6.805 14.411 1.00 83.38 89 VAL A O 1
ATOM 698 N N . LEU A 1 90 ? -13.680 4.808 14.955 1.00 84.25 90 LEU A N 1
ATOM 699 C CA . LEU A 1 90 ? -14.458 4.095 13.938 1.00 84.25 90 LEU A CA 1
ATOM 700 C C . LEU A 1 90 ? -15.966 4.191 14.196 1.00 84.25 90 LEU A C 1
ATOM 702 O O . LEU A 1 90 ? -16.722 4.444 13.266 1.00 84.25 90 LEU A O 1
ATOM 706 N N . GLU A 1 91 ? -16.403 4.048 15.445 1.00 81.81 91 GLU A N 1
ATOM 707 C CA . GLU A 1 91 ? -17.819 4.107 15.820 1.00 81.81 91 GLU A CA 1
ATOM 708 C C . GLU A 1 91 ? -18.372 5.538 15.7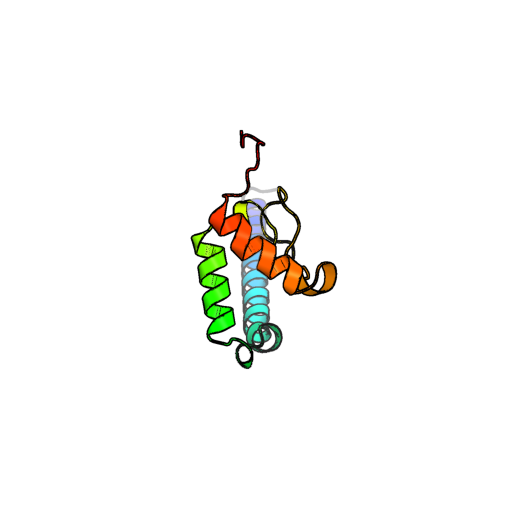50 1.00 81.81 91 GLU A C 1
ATOM 710 O O . GLU A 1 91 ? -19.482 5.749 15.275 1.00 81.81 91 GLU A O 1
ATOM 715 N N . THR A 1 92 ? -17.597 6.546 16.155 1.00 73.06 92 THR A N 1
ATOM 716 C CA . THR A 1 92 ? -18.040 7.952 16.162 1.00 73.06 92 THR A CA 1
ATOM 717 C C . THR A 1 92 ? -17.844 8.648 14.821 1.00 73.06 92 THR A C 1
ATOM 719 O O . THR A 1 92 ? -18.728 9.390 14.403 1.00 73.06 92 THR A O 1
ATOM 722 N N . ALA A 1 93 ? -16.743 8.405 14.103 1.00 60.09 93 ALA A N 1
ATOM 723 C CA . ALA A 1 93 ? -16.517 8.973 12.774 1.00 60.09 93 ALA A CA 1
ATOM 724 C C . ALA A 1 93 ? -17.460 8.363 11.732 1.00 60.09 93 ALA A C 1
ATOM 726 O O . ALA A 1 93 ? -17.897 9.089 10.840 1.00 60.09 93 ALA A O 1
ATOM 727 N N . ALA A 1 94 ? -17.831 7.081 11.868 1.00 54.34 94 ALA A N 1
ATOM 728 C CA . ALA A 1 94 ? -18.884 6.483 11.044 1.00 54.34 94 ALA A CA 1
ATOM 729 C C . ALA A 1 94 ? -20.267 7.098 11.322 1.00 54.34 94 ALA A C 1
ATOM 731 O O . ALA A 1 94 ? -21.094 7.161 10.418 1.00 54.34 94 ALA A O 1
ATOM 732 N N . VAL A 1 95 ? -20.513 7.572 12.550 1.00 44.41 95 VAL A N 1
ATOM 733 C CA . VAL A 1 95 ? -21.801 8.158 12.963 1.00 44.41 95 VAL A CA 1
ATOM 734 C C . VAL A 1 95 ? -21.886 9.659 12.685 1.00 44.41 95 VAL A C 1
ATOM 736 O O . VAL A 1 95 ? -22.955 10.154 12.343 1.00 44.41 95 VAL A O 1
ATOM 739 N N . GLN A 1 96 ? -20.787 10.400 12.821 1.00 47.03 96 GLN A N 1
ATOM 740 C CA . GLN A 1 96 ? -20.801 11.858 12.691 1.00 47.03 96 GLN A CA 1
ATOM 741 C C . GLN A 1 96 ? -20.254 12.365 11.367 1.00 47.03 96 GLN A C 1
ATOM 743 O O . GLN A 1 96 ? -20.410 13.553 11.106 1.00 47.03 96 GLN A O 1
ATOM 748 N N . GLY A 1 97 ? -19.645 11.495 10.548 1.00 48.12 97 GLY A N 1
ATOM 749 C CA . GLY A 1 97 ? -18.882 11.898 9.378 1.00 48.12 97 GLY A CA 1
ATOM 750 C C . GLY A 1 97 ? -17.841 12.916 9.814 1.00 48.12 97 GLY A C 1
ATOM 751 O O . GLY A 1 97 ? -18.133 14.104 9.863 1.00 48.12 97 GLY A O 1
ATOM 752 N N . TRP A 1 98 ? -16.628 12.485 10.163 1.00 48.28 98 TRP A N 1
ATOM 753 C CA . TRP A 1 98 ? -15.526 13.417 10.435 1.00 48.28 98 TRP A CA 1
ATOM 754 C C . TRP A 1 98 ? -15.224 14.225 9.152 1.00 48.28 98 TRP A C 1
ATOM 756 O O . TRP A 1 98 ? -14.331 13.902 8.382 1.00 48.28 98 TRP A O 1
ATOM 766 N N . GLY A 1 99 ? -16.027 15.241 8.828 1.00 49.78 99 GLY A N 1
ATOM 767 C CA . GLY A 1 99 ? -15.825 16.561 9.394 1.00 49.78 99 GLY A CA 1
ATOM 768 C C . GLY A 1 99 ? -14.450 17.133 9.121 1.00 49.78 99 GLY A C 1
ATOM 769 O O . GLY A 1 99 ? -14.005 18.008 9.856 1.00 49.78 99 GLY A O 1
ATOM 770 N N . THR A 1 100 ? -13.757 16.668 8.084 1.00 49.66 100 THR A N 1
ATOM 771 C CA . THR A 1 100 ? -12.695 17.473 7.509 1.00 49.66 100 THR A CA 1
ATOM 772 C C . THR A 1 100 ? -13.388 18.678 6.875 1.00 49.66 100 THR A C 1
ATOM 774 O O . THR A 1 100 ? -13.912 18.638 5.767 1.00 49.66 100 THR A O 1
ATOM 777 N N . THR A 1 101 ? -13.382 19.787 7.609 1.00 49.31 101 THR A N 1
ATOM 778 C CA . THR A 1 101 ? -13.626 21.140 7.093 1.00 49.31 101 THR A CA 1
ATOM 779 C C . THR A 1 101 ? -12.566 21.560 6.067 1.00 49.31 101 THR A C 1
ATOM 781 O O . THR A 1 101 ? -12.602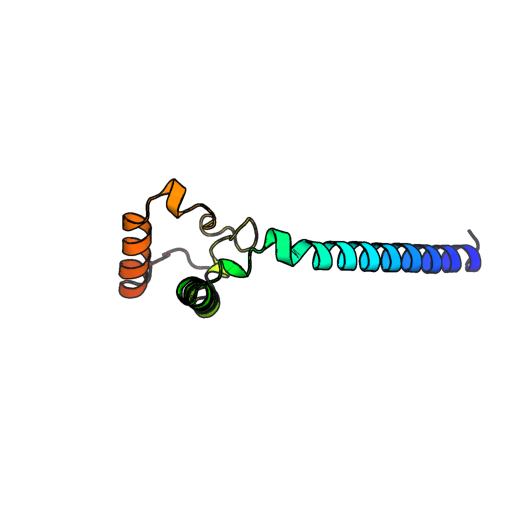 22.676 5.547 1.00 49.31 101 THR A O 1
ATOM 784 N N . ARG A 1 102 ? -11.621 20.673 5.734 1.00 51.81 102 ARG A N 1
ATOM 785 C CA . ARG A 1 102 ? -10.679 20.860 4.649 1.00 51.81 102 ARG A CA 1
ATOM 786 C C . ARG A 1 102 ? -11.358 20.448 3.349 1.00 51.81 102 ARG A C 1
ATOM 788 O O . ARG A 1 102 ? -11.519 19.268 3.059 1.00 51.81 102 ARG A O 1
ATOM 795 N N . LYS A 1 103 ? -11.747 21.451 2.562 1.00 45.03 103 LYS A N 1
ATOM 796 C CA . LYS A 1 103 ? -12.059 21.257 1.147 1.00 45.03 103 LYS A CA 1
ATOM 797 C C . LYS A 1 103 ? -10.860 20.554 0.508 1.00 45.03 103 LYS A C 1
ATOM 799 O O . LYS A 1 103 ? -9.765 21.119 0.486 1.00 45.03 103 LYS A O 1
ATOM 804 N N . MET A 1 104 ? -11.059 19.321 0.053 1.00 44.69 104 MET A N 1
ATOM 805 C CA . MET A 1 104 ? -10.214 18.766 -0.998 1.00 44.69 104 MET A CA 1
ATOM 806 C C . MET A 1 104 ? -10.278 19.761 -2.173 1.00 44.69 104 MET A C 1
ATOM 808 O O . MET A 1 104 ? -11.377 20.265 -2.438 1.00 44.69 104 MET A O 1
ATOM 812 N N . PRO A 1 105 ? -9.148 20.160 -2.781 1.00 57.91 105 PRO A N 1
ATOM 813 C CA . PRO A 1 105 ? -9.195 20.911 -4.031 1.00 57.91 105 PRO A CA 1
ATOM 814 C C . PRO A 1 105 ? -9.924 20.121 -5.125 1.00 57.91 105 PRO A C 1
ATOM 816 O O . PRO A 1 105 ? -9.893 18.870 -5.071 1.00 57.91 105 PRO A O 1
#

Secondary structure (DSSP, 8-state):
--HHHHHHHHHHHHHHHHHHHHHHHHHHHHHHHHHH-GGG--HHHHHHHHHHHHTTGGGT-EETTEE-SSS---TTHHHHH-HHHHHHHHHHHHHHT----S---

Sequence (105 aa):
MTKMSARNMFIVATLVVAVLFAYLTYLSHDAFPAKTHPENITAQVAHGKKVWERHACIDCHTLLGEGAYYAPELGNVIARRGEPFVRTVLETAAVQGWGTTRKMP

Radius of gyration: 22.16 Å; chains: 1; bounding box: 50×40×59 Å

Foldseek 3Di:
DDPVVVVVVVVVVVVVVVVVVVVVVVVVVVCCCVPVVVVPCDPVNVVVVVVCVVVVVLCQEDEPNHGDDNDYHDPCVCVVPNPVRVVCCVVVCVVPVPDPPDPDD